Protein AF-A0AAD9Q7D7-F1 (afdb_monomer)

Nearest PDB structures (foldseek):
  2qnc-assembly1_B  TM=5.447E-01  e=8.787E-01  Tequatrovirus T4
  1en7-assembly1_B  TM=5.424E-01  e=1.339E+00  Tequatrovirus T4
  2qnf-assembly1_B  TM=5.517E-01  e=2.168E+00  Tequatrovirus T4

Secondary structure (DSSP, 8-state):
---------------------SSHHHHHHHHHHHHHHHHHHHHHH------EETTEEHHHHHHTTGGGGS-HHHHHHHHHHTT----TT--HHHHHHHHHHHHHHTT-S--

Mean predicted aligned error: 15.42 Å

Solvent-accessible surface area (backbone atoms only — not comparable to full-atom values): 7286 Å² total; per-residue (Å²): 134,89,80,88,84,87,87,90,86,84,90,88,77,94,70,81,78,85,88,79,86,75,60,76,67,58,54,54,56,52,49,55,53,49,51,53,52,50,48,55,51,45,64,74,66,50,80,70,75,78,49,65,56,95,93,40,54,46,53,59,28,51,77,69,61,46,56,80,75,55,53,61,70,56,49,51,52,49,32,58,72,71,67,47,86,78,62,96,82,58,51,63,66,58,54,44,51,55,51,44,53,56,47,58,65,60,50,79,74,71,129

Organism: Acropora cervicornis (NCBI:txid6130)

Structure (mmCIF, N/CA/C/O backbone):
data_AF-A0AAD9Q7D7-F1
#
_entry.id   AF-A0AAD9Q7D7-F1
#
loop_
_atom_site.group_PDB
_atom_site.id
_atom_site.type_symbol
_atom_site.label_atom_id
_atom_site.label_alt_id
_atom_site.label_comp_id
_atom_site.label_asym_id
_atom_site.label_entity_id
_atom_site.label_seq_id
_atom_site.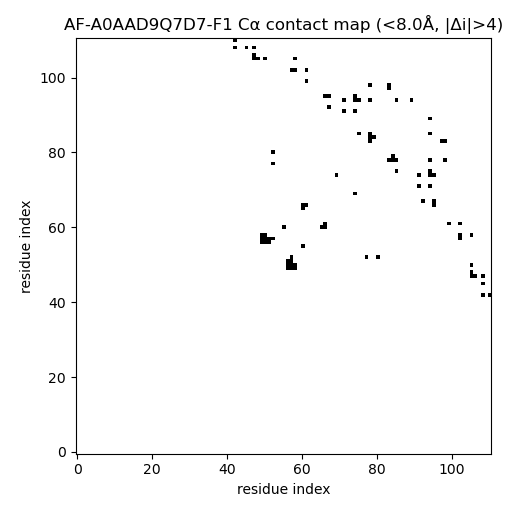pdbx_PDB_ins_code
_atom_site.Cartn_x
_atom_site.Cartn_y
_atom_site.Cartn_z
_atom_site.occupancy
_atom_site.B_iso_or_equiv
_atom_site.auth_seq_id
_atom_site.auth_comp_id
_atom_site.auth_asym_id
_atom_site.auth_atom_id
_atom_site.pdbx_PDB_model_num
ATOM 1 N N . MET A 1 1 ? 85.187 4.016 -52.394 1.00 41.50 1 MET A N 1
ATOM 2 C CA . MET A 1 1 ? 84.865 5.156 -51.514 1.00 41.50 1 MET A CA 1
ATOM 3 C C . MET A 1 1 ? 83.416 5.511 -51.753 1.00 41.50 1 MET A C 1
ATOM 5 O O . MET A 1 1 ? 83.044 5.770 -52.889 1.00 41.50 1 MET A O 1
ATOM 9 N N . SER A 1 2 ? 82.612 5.381 -50.704 1.00 45.69 2 SER A N 1
ATOM 10 C CA . SER A 1 2 ? 81.190 5.700 -50.671 1.00 45.69 2 SER A CA 1
ATOM 11 C C . SER A 1 2 ? 80.924 7.141 -51.082 1.00 45.69 2 SER A C 1
ATOM 13 O O . SER A 1 2 ? 81.687 8.024 -50.703 1.00 45.69 2 SER A O 1
ATOM 15 N N . SER A 1 3 ? 79.797 7.379 -51.747 1.00 46.22 3 SER A N 1
ATOM 16 C CA . SER A 1 3 ? 78.923 8.520 -51.458 1.00 46.22 3 SER A CA 1
ATOM 17 C C . SER A 1 3 ? 77.546 8.240 -52.046 1.00 46.22 3 SER A C 1
ATOM 19 O O . SER A 1 3 ? 77.350 8.217 -53.257 1.00 46.22 3 SER A O 1
ATOM 21 N N . ASN A 1 4 ? 76.619 7.974 -51.135 1.00 46.16 4 ASN A N 1
ATOM 22 C CA . ASN A 1 4 ? 75.184 7.952 -51.358 1.00 46.16 4 ASN A CA 1
ATOM 23 C C . ASN A 1 4 ? 74.715 9.370 -51.711 1.00 46.16 4 ASN A C 1
ATOM 25 O O . ASN A 1 4 ? 75.226 10.318 -51.122 1.00 46.16 4 ASN A O 1
ATOM 29 N N . LEU A 1 5 ? 73.669 9.515 -52.526 1.00 47.09 5 LEU A N 1
ATOM 30 C CA . LEU A 1 5 ? 72.624 10.492 -52.224 1.00 47.09 5 LEU A CA 1
ATOM 31 C C . LEU A 1 5 ? 71.282 10.047 -52.816 1.00 47.09 5 LEU A C 1
ATOM 33 O O . LEU A 1 5 ? 71.174 9.621 -53.961 1.00 47.09 5 LEU A O 1
ATOM 37 N N . CYS A 1 6 ? 70.296 10.108 -51.934 1.00 45.12 6 CYS A N 1
ATOM 38 C CA . CYS A 1 6 ? 68.906 9.709 -52.056 1.00 45.12 6 CYS A CA 1
ATOM 39 C C . CYS A 1 6 ? 68.094 10.715 -52.889 1.00 45.12 6 CYS A C 1
ATOM 41 O O . CYS A 1 6 ? 68.344 11.917 -52.819 1.00 45.12 6 CYS A O 1
ATOM 43 N N . GLY A 1 7 ? 67.075 10.224 -53.598 1.00 36.50 7 GLY A N 1
ATOM 44 C CA . GLY A 1 7 ? 66.018 11.041 -54.193 1.00 36.50 7 GLY A CA 1
ATOM 45 C C . GLY A 1 7 ? 64.912 10.173 -54.793 1.00 36.50 7 GLY A C 1
ATOM 46 O O . GLY A 1 7 ? 64.991 9.790 -55.953 1.00 36.50 7 GLY A O 1
ATOM 47 N N . CYS A 1 8 ? 63.898 9.838 -53.992 1.00 46.22 8 CYS A N 1
ATOM 48 C CA . CYS A 1 8 ? 62.648 9.214 -54.436 1.00 46.22 8 CYS A CA 1
ATOM 49 C C . CYS A 1 8 ? 61.527 10.252 -54.379 1.00 46.22 8 CYS A C 1
ATOM 51 O O . CYS A 1 8 ? 61.197 10.628 -53.266 1.00 46.22 8 CYS A O 1
ATOM 53 N N . GLU A 1 9 ? 60.921 10.629 -55.511 1.00 36.88 9 GLU A N 1
ATOM 54 C CA . GLU A 1 9 ? 59.539 11.138 -55.685 1.00 36.88 9 GLU A CA 1
ATOM 55 C C . GLU A 1 9 ? 59.230 11.043 -57.209 1.00 36.88 9 GLU A C 1
ATOM 57 O O . GLU A 1 9 ? 60.104 11.348 -58.008 1.00 36.88 9 GLU A O 1
ATOM 62 N N . LYS A 1 10 ? 58.071 10.643 -57.753 1.00 47.22 10 LYS A N 1
ATOM 63 C CA . LYS A 1 10 ? 56.742 10.379 -57.199 1.00 47.22 10 LYS A CA 1
ATOM 64 C C . LYS A 1 10 ? 55.822 9.744 -58.269 1.00 47.22 10 LYS A C 1
ATOM 66 O O . LYS A 1 10 ? 56.014 9.965 -59.457 1.00 47.22 10 LYS A O 1
ATOM 71 N N . GLN A 1 11 ? 54.735 9.151 -57.763 1.00 43.28 11 GLN A N 1
ATOM 72 C CA . GLN A 1 11 ? 53.374 9.071 -58.326 1.00 43.28 11 GLN A CA 1
ATOM 73 C C . GLN A 1 11 ? 52.995 7.918 -59.267 1.00 43.28 11 GLN A C 1
ATOM 75 O O . GLN A 1 11 ? 53.333 7.880 -60.443 1.00 43.28 11 GLN A O 1
ATOM 80 N N . GLY A 1 12 ? 52.123 7.058 -58.731 1.00 40.91 12 GLY A N 1
ATOM 81 C CA . GLY A 1 12 ? 51.243 6.196 -59.507 1.00 40.91 12 GLY A CA 1
ATOM 82 C C . GLY A 1 12 ? 50.730 5.015 -58.695 1.00 40.91 12 GLY A C 1
ATOM 83 O O . GLY A 1 12 ? 51.261 3.922 -58.836 1.00 40.91 12 GLY A O 1
ATOM 84 N N . SER A 1 13 ? 49.714 5.212 -57.853 1.00 41.72 13 SER A N 1
ATOM 85 C CA . SER A 1 13 ? 48.703 4.177 -57.584 1.00 41.72 13 SER A CA 1
ATOM 86 C C . SER A 1 13 ? 47.558 4.754 -56.769 1.00 41.72 13 SER A C 1
ATOM 88 O O . SER A 1 13 ? 47.719 5.151 -55.618 1.00 41.72 13 SER A O 1
ATOM 90 N N . ALA A 1 14 ? 46.389 4.783 -57.400 1.00 53.38 14 ALA A N 1
ATOM 91 C CA . ALA A 1 14 ? 45.128 4.878 -56.700 1.00 53.38 14 ALA A CA 1
ATOM 92 C C . ALA A 1 14 ? 45.022 3.674 -55.755 1.00 53.38 14 ALA A C 1
ATOM 94 O O . ALA A 1 14 ? 45.048 2.522 -56.181 1.00 53.38 14 ALA A O 1
ATOM 95 N N . SER A 1 15 ? 44.918 3.938 -54.462 1.00 49.97 15 SER A N 1
ATOM 96 C CA . SER A 1 15 ? 44.389 2.975 -53.509 1.00 49.97 15 SER A CA 1
ATOM 97 C C . SER A 1 15 ? 43.424 3.731 -52.622 1.00 49.97 15 SER A C 1
ATOM 99 O O . SER A 1 15 ? 43.778 4.685 -51.934 1.00 49.97 15 SER A O 1
ATOM 101 N N . THR A 1 16 ? 42.165 3.342 -52.768 1.00 46.72 16 THR A N 1
ATOM 102 C CA . THR A 1 16 ? 41.029 3.735 -51.946 1.00 46.72 16 THR A CA 1
ATOM 103 C C . THR A 1 16 ? 41.392 3.685 -50.459 1.00 46.72 16 THR A C 1
ATOM 105 O O . THR A 1 16 ? 42.010 2.705 -50.034 1.00 46.72 16 THR A O 1
ATOM 108 N N . PRO A 1 17 ? 40.998 4.683 -49.649 1.00 47.69 17 PRO A N 1
ATOM 109 C CA . PRO A 1 17 ? 41.160 4.609 -48.201 1.00 47.69 17 PRO A CA 1
ATOM 110 C C . PRO A 1 17 ? 40.425 3.376 -47.652 1.00 47.69 17 PRO A C 1
ATOM 112 O O . PRO A 1 17 ? 39.300 3.118 -48.093 1.00 47.69 17 PRO A O 1
ATOM 115 N N . PRO A 1 18 ? 40.986 2.639 -46.675 1.00 47.56 18 PRO A N 1
ATOM 116 C CA . PRO A 1 18 ? 40.203 1.713 -45.872 1.00 47.56 18 PRO A CA 1
ATOM 117 C C . PRO A 1 18 ? 39.092 2.505 -45.179 1.00 47.56 18 PRO A C 1
ATOM 119 O O . PRO A 1 18 ? 39.344 3.332 -44.305 1.00 47.56 18 PRO A O 1
ATOM 122 N N . GLN A 1 19 ? 37.853 2.291 -45.610 1.00 53.19 19 GLN A N 1
ATOM 123 C CA . GLN A 1 19 ? 36.671 2.810 -44.937 1.00 53.19 19 GLN A CA 1
ATOM 124 C C . GLN A 1 19 ? 36.363 1.899 -43.749 1.00 53.19 19 GLN A C 1
ATOM 126 O O . GLN A 1 19 ? 35.506 1.031 -43.838 1.00 53.19 19 GLN A O 1
ATOM 131 N N . VAL A 1 20 ? 37.098 2.053 -42.649 1.00 55.44 20 VAL A N 1
ATOM 132 C CA . VAL A 1 20 ? 36.785 1.383 -41.378 1.00 55.44 20 VAL A CA 1
ATOM 133 C C . VAL A 1 20 ? 36.975 2.396 -40.258 1.00 55.44 20 VAL A C 1
ATOM 135 O O . VAL A 1 20 ? 38.064 2.525 -39.716 1.00 55.44 20 VAL A O 1
ATOM 138 N N . ALA A 1 21 ? 35.925 3.170 -39.986 1.00 53.47 21 ALA A N 1
ATOM 139 C CA . ALA A 1 21 ? 35.780 3.980 -38.770 1.00 53.47 21 ALA A CA 1
ATOM 140 C C . ALA A 1 21 ? 34.340 4.519 -38.650 1.00 53.47 21 ALA A C 1
ATOM 142 O O . ALA A 1 21 ? 34.130 5.713 -38.443 1.00 53.47 21 ALA A O 1
ATOM 143 N N . LYS A 1 22 ? 33.330 3.671 -38.879 1.00 53.53 22 LYS A N 1
ATOM 144 C CA . LYS A 1 22 ? 31.915 4.039 -38.679 1.00 53.53 22 LYS A CA 1
ATOM 145 C C . LYS A 1 22 ? 31.126 3.019 -37.856 1.00 53.53 22 LYS A C 1
ATOM 147 O O . LYS A 1 22 ? 29.912 3.090 -37.845 1.00 53.53 22 LYS A O 1
ATOM 152 N N . ASN A 1 23 ? 31.796 2.095 -37.172 1.00 56.81 23 ASN A N 1
ATOM 153 C CA . ASN A 1 23 ? 31.101 0.972 -36.539 1.00 56.81 23 ASN A CA 1
ATOM 154 C C . ASN A 1 23 ? 31.003 1.112 -35.011 1.00 56.81 23 ASN A C 1
ATOM 156 O O . ASN A 1 23 ? 30.075 0.584 -34.425 1.00 56.81 23 ASN A O 1
ATOM 160 N N . ASP A 1 24 ? 31.864 1.905 -34.368 1.00 58.47 24 ASP A N 1
ATOM 161 C CA . ASP A 1 24 ? 31.891 1.956 -32.895 1.00 58.47 24 ASP A CA 1
ATOM 162 C C . ASP A 1 24 ? 30.823 2.891 -32.289 1.00 58.47 24 ASP A C 1
ATOM 164 O O . ASP A 1 24 ? 30.488 2.781 -31.114 1.00 58.47 24 ASP A O 1
ATOM 168 N N . MET A 1 25 ? 30.299 3.839 -33.074 1.00 58.75 25 MET A N 1
ATOM 169 C CA . MET A 1 25 ? 29.314 4.830 -32.607 1.00 58.75 25 MET A CA 1
ATOM 170 C C . MET A 1 25 ? 27.872 4.332 -32.790 1.00 58.75 25 MET A C 1
ATOM 172 O O . MET A 1 25 ? 27.036 4.575 -31.927 1.00 58.75 25 MET A O 1
ATOM 176 N N . ASP A 1 26 ? 27.607 3.586 -33.870 1.00 61.44 26 ASP A N 1
ATOM 177 C CA . ASP A 1 26 ? 26.299 2.971 -34.135 1.00 61.44 26 ASP A CA 1
ATOM 178 C C . ASP A 1 26 ? 26.031 1.779 -33.191 1.00 61.44 26 ASP A C 1
ATOM 180 O O . ASP A 1 26 ? 24.910 1.627 -32.706 1.00 61.44 26 ASP A O 1
ATOM 184 N N . ASP A 1 27 ? 27.061 0.990 -32.851 1.00 62.62 27 ASP A N 1
ATOM 185 C CA . ASP A 1 27 ? 26.943 -0.132 -31.904 1.00 62.62 27 ASP A CA 1
ATOM 186 C C . ASP A 1 27 ? 26.586 0.342 -30.479 1.00 62.62 27 ASP A C 1
ATOM 188 O O . ASP A 1 27 ? 25.763 -0.274 -29.802 1.00 62.62 27 ASP A O 1
ATOM 192 N N . MET A 1 28 ? 27.137 1.481 -30.040 1.00 68.56 28 MET A N 1
ATOM 193 C CA . MET A 1 28 ? 26.861 2.071 -28.721 1.00 68.56 28 MET A CA 1
ATOM 194 C C . MET A 1 28 ? 25.416 2.592 -28.600 1.00 68.56 28 MET A C 1
ATOM 196 O O . MET A 1 28 ? 24.787 2.449 -27.553 1.00 68.56 28 MET A O 1
ATOM 200 N N . VAL A 1 29 ? 24.860 3.161 -29.677 1.00 72.81 29 VAL A N 1
ATOM 201 C CA . VAL A 1 29 ? 23.471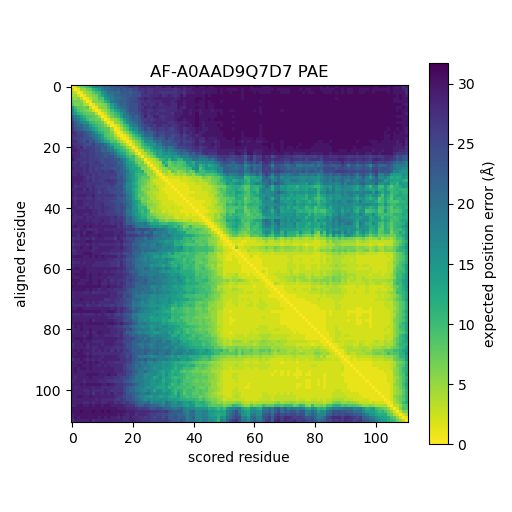 3.662 -29.708 1.00 72.81 29 VAL A CA 1
ATOM 202 C C . VAL A 1 29 ? 22.453 2.515 -29.653 1.00 72.81 29 VAL A C 1
ATOM 204 O O . VAL A 1 29 ? 21.402 2.640 -29.018 1.00 72.81 29 VAL A O 1
ATOM 207 N N . GLU A 1 30 ? 22.742 1.380 -30.293 1.00 79.94 30 GLU A N 1
ATOM 208 C CA . GLU A 1 30 ? 21.865 0.206 -30.226 1.00 79.94 30 GLU A CA 1
ATOM 209 C C . GLU A 1 30 ? 21.936 -0.511 -28.866 1.00 79.94 30 GLU A C 1
ATOM 211 O O . GLU A 1 30 ? 20.909 -1.010 -28.400 1.00 79.94 30 GLU A O 1
ATOM 216 N N . GLU A 1 31 ? 23.088 -0.502 -28.183 1.00 82.00 31 GLU A N 1
ATOM 217 C CA . GLU A 1 31 ? 23.210 -1.008 -26.807 1.00 82.00 31 GLU A CA 1
ATOM 218 C C . GLU A 1 31 ? 22.341 -0.205 -25.827 1.00 82.00 31 GLU A C 1
ATOM 220 O O . GLU A 1 31 ? 21.552 -0.791 -25.083 1.00 82.00 31 GLU A O 1
ATOM 225 N N . GLU A 1 32 ? 22.404 1.131 -25.867 1.00 83.94 32 GLU A N 1
ATOM 226 C CA . GLU A 1 32 ? 21.572 1.990 -25.011 1.00 83.94 32 GLU A CA 1
ATOM 227 C C . GLU A 1 32 ? 20.077 1.733 -25.230 1.00 83.94 32 GLU A C 1
ATOM 229 O O . GLU A 1 32 ? 19.300 1.645 -24.278 1.00 83.94 32 GLU A O 1
ATOM 234 N N . LYS A 1 33 ? 19.657 1.575 -26.486 1.00 89.94 33 LYS A N 1
ATOM 235 C CA . LYS A 1 33 ? 18.265 1.279 -26.840 1.00 89.94 33 LYS A CA 1
ATOM 236 C C . LYS A 1 33 ? 17.822 -0.099 -26.355 1.00 89.94 33 LYS A C 1
ATOM 238 O O . LYS A 1 33 ? 16.686 -0.242 -25.901 1.00 89.94 33 LYS A O 1
ATOM 243 N N . TRP A 1 34 ? 18.692 -1.102 -26.442 1.00 91.69 34 TRP A N 1
ATOM 244 C CA . TRP A 1 34 ? 18.414 -2.429 -25.902 1.00 91.69 34 TRP A CA 1
ATOM 245 C C . TRP A 1 34 ? 18.281 -2.391 -24.376 1.00 91.69 34 TRP A C 1
ATOM 247 O O . TRP A 1 34 ? 17.317 -2.939 -23.845 1.00 91.69 34 TRP A O 1
ATOM 257 N N . LEU A 1 35 ? 19.173 -1.679 -23.679 1.00 90.44 35 LEU A N 1
ATOM 258 C CA . LEU A 1 35 ? 19.099 -1.498 -22.226 1.00 90.44 35 LEU A CA 1
ATOM 259 C C . LEU A 1 35 ? 17.779 -0.840 -21.801 1.00 90.44 35 LEU A C 1
ATOM 261 O O . LEU A 1 35 ? 17.102 -1.365 -20.924 1.00 90.44 35 LEU A O 1
ATOM 265 N N . HIS A 1 36 ? 17.339 0.216 -22.493 1.00 89.62 36 HIS A N 1
ATOM 266 C CA . HIS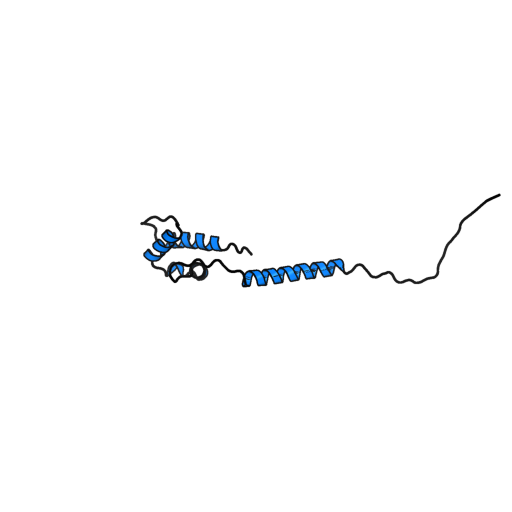 A 1 36 ? 16.039 0.844 -22.218 1.00 89.62 36 HIS A CA 1
ATOM 267 C C . HIS A 1 36 ? 14.856 -0.121 -22.396 1.00 89.62 36 HIS A C 1
ATOM 269 O O . HIS A 1 36 ? 13.899 -0.083 -21.625 1.00 89.62 36 HIS A O 1
ATOM 275 N N . GLN A 1 37 ? 14.894 -0.992 -23.410 1.00 90.69 37 GLN A N 1
ATOM 276 C CA . GLN A 1 37 ? 13.843 -1.994 -23.619 1.00 90.69 37 GLN A CA 1
ATOM 277 C C . GLN A 1 37 ? 13.855 -3.071 -22.532 1.00 90.69 37 GLN A C 1
ATOM 279 O O . GLN A 1 37 ? 12.793 -3.534 -22.113 1.00 90.69 37 GLN A O 1
ATOM 284 N N . VAL A 1 38 ? 15.045 -3.478 -22.084 1.00 89.50 38 VAL A N 1
ATOM 285 C CA . VAL A 1 38 ? 15.204 -4.420 -20.973 1.00 89.50 38 VAL A CA 1
ATOM 286 C C . VAL A 1 38 ? 14.656 -3.817 -19.686 1.00 89.50 38 VAL A C 1
ATOM 288 O O . VAL A 1 38 ? 13.888 -4.502 -19.015 1.00 89.50 38 VAL A O 1
ATOM 291 N N . ASP A 1 39 ? 14.957 -2.553 -19.390 1.00 86.50 39 ASP A N 1
ATOM 292 C CA . ASP A 1 39 ? 14.423 -1.847 -18.221 1.00 86.50 39 ASP A CA 1
ATOM 293 C C . ASP A 1 39 ? 12.894 -1.729 -18.286 1.00 86.50 39 ASP A C 1
ATOM 295 O O . ASP A 1 39 ? 12.205 -2.073 -17.330 1.00 86.50 39 ASP A O 1
ATOM 299 N N . GLU A 1 40 ? 12.324 -1.373 -19.443 1.00 85.75 40 GLU A N 1
ATOM 300 C CA . GLU A 1 40 ? 10.867 -1.289 -19.610 1.00 85.75 40 GLU A CA 1
ATOM 301 C C . GLU A 1 40 ? 10.173 -2.648 -19.387 1.00 85.75 40 GLU A C 1
ATOM 303 O O . GLU A 1 40 ? 9.082 -2.732 -18.812 1.00 85.75 40 GLU A O 1
ATOM 308 N N . VAL A 1 41 ? 10.785 -3.738 -19.861 1.00 87.00 41 VAL A N 1
ATOM 309 C CA . VAL A 1 41 ? 10.287 -5.100 -19.627 1.00 87.00 41 VAL A CA 1
ATOM 310 C C . VAL A 1 41 ? 10.462 -5.492 -18.164 1.00 87.00 41 VAL A C 1
ATOM 312 O O . VAL A 1 41 ? 9.548 -6.081 -17.584 1.00 87.00 41 VAL A O 1
ATOM 315 N N . TYR A 1 42 ? 11.604 -5.163 -17.564 1.00 82.62 42 TYR A N 1
ATOM 316 C CA . TYR A 1 42 ? 11.894 -5.454 -16.169 1.00 82.62 42 TYR A CA 1
ATOM 317 C C . TYR A 1 42 ? 10.901 -4.749 -15.251 1.00 82.62 42 TYR A C 1
ATOM 319 O O . TYR A 1 42 ? 10.325 -5.407 -14.395 1.00 82.62 42 TYR A O 1
ATOM 327 N N . ASP A 1 43 ? 10.586 -3.478 -15.489 1.00 75.81 43 ASP A N 1
ATOM 328 C CA . ASP A 1 43 ? 9.582 -2.733 -14.730 1.00 75.81 43 ASP A CA 1
ATOM 329 C C . ASP A 1 43 ? 8.196 -3.377 -14.818 1.00 75.81 43 ASP A C 1
ATOM 331 O O . ASP A 1 43 ? 7.524 -3.561 -13.800 1.00 75.81 43 ASP A O 1
ATOM 335 N N . LYS A 1 44 ? 7.780 -3.797 -16.020 1.00 72.75 44 LYS A N 1
ATOM 336 C CA . LYS A 1 44 ? 6.484 -4.463 -16.245 1.00 72.75 44 LYS A CA 1
ATOM 337 C C . LYS A 1 44 ? 6.387 -5.841 -15.595 1.00 72.75 44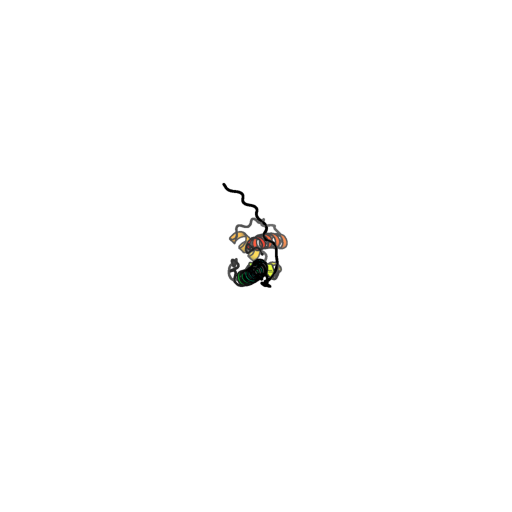 LYS A C 1
ATOM 339 O O . LYS A 1 44 ? 5.289 -6.268 -15.242 1.00 72.75 44 LYS A O 1
ATOM 344 N N . LEU A 1 45 ? 7.506 -6.555 -15.505 1.00 74.56 45 LEU A N 1
ATOM 345 C CA . LEU A 1 45 ? 7.578 -7.903 -14.938 1.00 74.56 45 LEU A CA 1
ATOM 346 C C . LEU A 1 45 ? 8.021 -7.907 -13.474 1.00 74.56 45 LEU A C 1
ATOM 348 O O . LEU A 1 45 ? 7.947 -8.951 -12.822 1.00 74.56 45 LEU A O 1
ATOM 352 N N . SER A 1 46 ? 8.485 -6.765 -12.964 1.00 68.88 46 SER A N 1
ATOM 353 C CA . SER A 1 46 ? 8.968 -6.637 -11.602 1.00 68.88 46 SER A CA 1
ATOM 354 C C . SER A 1 46 ? 7.848 -7.029 -10.649 1.00 68.88 46 SER A C 1
ATOM 356 O O . SER A 1 46 ? 6.708 -6.560 -10.723 1.00 68.88 46 SER A O 1
ATOM 358 N N . VAL A 1 47 ? 8.161 -7.961 -9.752 1.00 62.16 47 VAL A N 1
ATOM 359 C CA . VAL A 1 47 ? 7.221 -8.368 -8.716 1.00 62.16 47 VAL A CA 1
ATOM 360 C C . VAL A 1 47 ? 7.149 -7.215 -7.726 1.00 62.16 47 VAL A C 1
ATOM 362 O O . VAL A 1 47 ? 8.002 -7.094 -6.848 1.00 62.16 47 VAL A O 1
ATOM 365 N N . GLN A 1 48 ? 6.139 -6.354 -7.862 1.00 64.19 48 GLN A N 1
ATOM 366 C CA . GLN A 1 48 ? 5.825 -5.409 -6.798 1.00 64.19 48 GLN A CA 1
ATOM 367 C C . GLN A 1 48 ? 5.500 -6.211 -5.547 1.00 64.19 48 GLN A C 1
ATOM 369 O O . GLN A 1 48 ? 4.657 -7.108 -5.598 1.00 64.19 48 GLN A O 1
ATOM 374 N N . HIS A 1 49 ? 6.186 -5.917 -4.440 1.00 63.00 49 HIS A N 1
ATOM 375 C CA . HIS A 1 49 ? 5.937 -6.595 -3.177 1.00 63.00 49 HIS A CA 1
ATOM 376 C C . HIS A 1 49 ? 4.476 -6.358 -2.794 1.00 63.00 49 HIS A C 1
ATOM 378 O O . HIS A 1 49 ? 4.090 -5.217 -2.520 1.00 63.00 49 HIS A O 1
ATOM 384 N N . PRO A 1 50 ? 3.620 -7.387 -2.819 1.00 69.25 50 PRO A N 1
ATOM 385 C CA . PRO A 1 50 ? 2.218 -7.125 -2.658 1.00 69.25 50 PRO A CA 1
ATOM 386 C C . PRO A 1 50 ? 1.936 -7.088 -1.159 1.00 69.25 50 PRO A C 1
ATOM 388 O O . PRO A 1 50 ? 1.915 -8.108 -0.469 1.00 69.25 50 PRO A O 1
ATOM 391 N N . MET A 1 51 ? 1.769 -5.877 -0.637 1.00 84.56 51 MET A N 1
ATOM 392 C CA . MET A 1 51 ? 1.415 -5.682 0.760 1.00 84.56 51 MET A CA 1
ATOM 393 C C . MET A 1 51 ? -0.042 -6.062 0.956 1.00 84.56 51 MET A C 1
ATOM 395 O O . MET A 1 51 ? -0.950 -5.288 0.650 1.00 84.56 51 MET A O 1
ATOM 399 N N . TYR A 1 52 ? -0.265 -7.269 1.459 1.00 87.81 52 TYR A N 1
ATOM 400 C CA . TYR A 1 52 ? -1.597 -7.762 1.765 1.00 87.81 52 TYR A CA 1
ATOM 401 C C . TYR A 1 52 ? -1.937 -7.589 3.241 1.00 87.81 52 TYR A C 1
ATOM 403 O O . TYR A 1 52 ? -1.114 -7.806 4.128 1.00 87.81 52 TYR A O 1
ATOM 411 N N . TYR A 1 53 ? -3.196 -7.254 3.498 1.00 91.19 53 TYR A N 1
ATOM 412 C CA . TYR A 1 53 ? -3.817 -7.425 4.803 1.00 91.19 53 TYR A CA 1
ATOM 413 C C . TYR A 1 53 ? -5.187 -8.059 4.621 1.00 91.19 53 TYR A C 1
ATOM 415 O O . TYR A 1 53 ? -6.040 -7.484 3.939 1.00 91.19 53 TYR A O 1
ATOM 423 N N . ASP A 1 54 ? -5.414 -9.213 5.255 1.00 88.31 54 ASP A N 1
ATOM 424 C CA . ASP A 1 54 ? -6.636 -9.998 5.054 1.00 88.31 54 ASP A CA 1
ATOM 425 C C . ASP A 1 54 ? -6.815 -10.284 3.543 1.00 88.31 54 ASP A C 1
ATOM 427 O O . ASP A 1 54 ? -5.914 -10.841 2.918 1.00 88.31 54 ASP A O 1
ATOM 431 N N . SER A 1 55 ? -7.912 -9.842 2.924 1.00 86.88 55 SER A N 1
ATOM 432 C CA . SER A 1 55 ? -8.160 -9.967 1.483 1.00 86.88 55 SER A CA 1
ATOM 433 C C . SER A 1 55 ? -7.834 -8.702 0.670 1.00 86.88 55 SER A C 1
ATOM 435 O O . SER A 1 55 ? -8.305 -8.567 -0.460 1.00 86.88 55 SER A O 1
ATOM 437 N N . TYR A 1 56 ? -7.128 -7.722 1.243 1.00 88.12 56 TYR A N 1
ATOM 438 C CA . TYR A 1 56 ? -6.870 -6.428 0.602 1.00 88.12 56 TYR A CA 1
ATOM 439 C C . TYR A 1 56 ? -5.431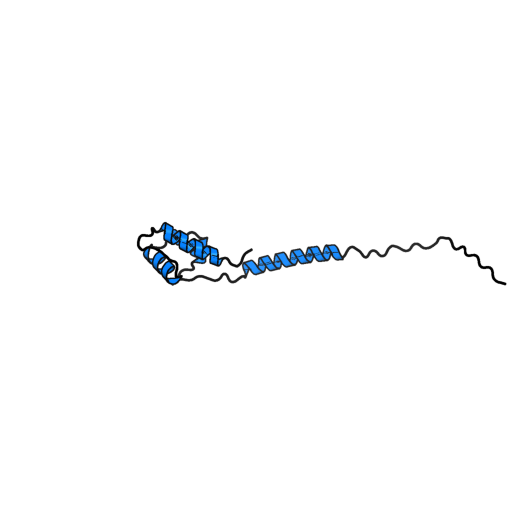 -6.323 0.111 1.00 88.12 56 TYR A C 1
ATOM 441 O O . TYR A 1 56 ? -4.510 -6.390 0.922 1.00 88.12 56 TYR A O 1
ATOM 449 N N . ASN A 1 57 ? -5.250 -6.060 -1.186 1.00 89.62 57 ASN A N 1
ATOM 450 C CA . ASN A 1 57 ? -3.989 -5.551 -1.721 1.00 89.62 57 ASN A CA 1
ATOM 451 C C . ASN A 1 57 ? -3.878 -4.055 -1.385 1.00 89.62 57 ASN A C 1
ATOM 453 O O . ASN A 1 57 ? -4.613 -3.226 -1.929 1.00 89.62 57 ASN A O 1
ATOM 457 N N . LEU A 1 58 ? -2.995 -3.703 -0.453 1.00 89.94 58 LEU A N 1
ATOM 458 C CA . LEU A 1 58 ? -2.837 -2.329 0.018 1.00 89.94 58 LEU A CA 1
ATOM 459 C C . LEU A 1 58 ? -2.195 -1.425 -1.036 1.00 89.94 58 LEU A C 1
ATOM 461 O O . LEU A 1 58 ? -2.556 -0.250 -1.105 1.00 89.94 58 LEU A O 1
ATOM 465 N N . CYS A 1 59 ? -1.320 -1.966 -1.886 1.00 87.56 59 CYS A N 1
ATOM 466 C CA . CYS A 1 59 ? -0.742 -1.230 -3.009 1.00 87.56 59 CYS A CA 1
ATOM 467 C C . CYS A 1 59 ? -1.846 -0.798 -3.986 1.00 87.56 59 CYS A C 1
ATOM 469 O O . CYS A 1 59 ? -1.944 0.386 -4.314 1.00 87.56 59 CYS A O 1
ATOM 471 N N . ASP A 1 60 ? -2.766 -1.706 -4.332 1.00 87.31 60 ASP A N 1
ATOM 472 C CA . ASP A 1 60 ? -3.922 -1.384 -5.183 1.00 87.31 60 ASP A CA 1
ATOM 473 C C . ASP A 1 60 ? -4.849 -0.362 -4.517 1.00 87.31 60 ASP A C 1
ATOM 475 O O . ASP A 1 60 ? -5.338 0.567 -5.166 1.00 87.3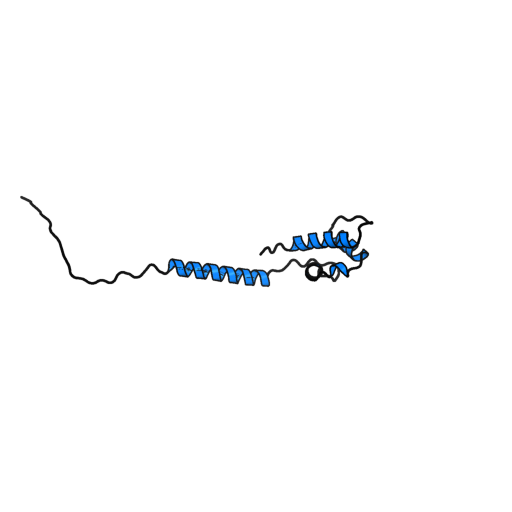1 60 ASP A O 1
ATOM 479 N N . LEU A 1 61 ? -5.106 -0.503 -3.210 1.00 89.44 61 LEU A N 1
ATOM 480 C CA . LEU A 1 61 ? -5.923 0.460 -2.464 1.00 89.44 61 LEU A CA 1
ATOM 481 C C . LEU A 1 61 ? -5.303 1.863 -2.452 1.00 89.44 61 LEU A C 1
ATOM 483 O O . LEU A 1 61 ? -6.050 2.844 -2.508 1.00 89.44 61 LEU A O 1
ATOM 487 N N . GLY A 1 62 ? -3.974 1.955 -2.366 1.00 87.56 62 GLY A N 1
ATOM 488 C CA . GLY A 1 62 ? -3.225 3.206 -2.445 1.00 87.56 62 GLY A CA 1
ATOM 489 C C . GLY A 1 62 ? -3.306 3.830 -3.837 1.00 87.56 62 GLY A C 1
ATOM 490 O O . GLY A 1 62 ? -3.767 4.963 -3.968 1.00 87.56 62 GLY A O 1
ATOM 491 N N . GLN A 1 63 ? -2.952 3.069 -4.878 1.00 84.00 63 GLN A N 1
ATOM 492 C CA . GLN A 1 63 ? -2.947 3.534 -6.273 1.00 84.00 63 GLN A CA 1
ATOM 493 C C . GLN A 1 63 ? -4.338 3.966 -6.754 1.00 84.00 63 GLN A C 1
ATOM 495 O O . GLN A 1 63 ? -4.488 4.985 -7.423 1.00 84.00 63 GLN A O 1
ATOM 500 N N . THR A 1 64 ? -5.384 3.229 -6.371 1.00 87.12 64 THR A N 1
ATOM 501 C CA . THR A 1 64 ? -6.770 3.543 -6.757 1.00 87.12 64 THR A CA 1
ATOM 502 C C . THR A 1 64 ? -7.457 4.550 -5.830 1.00 87.12 64 THR A C 1
ATOM 504 O O . THR A 1 64 ? -8.657 4.788 -5.974 1.00 87.12 64 THR A O 1
ATOM 507 N N . GLN A 1 65 ? -6.735 5.117 -4.853 1.00 84.94 65 GLN A N 1
ATOM 508 C CA . GLN A 1 65 ? -7.262 6.034 -3.832 1.00 84.94 65 GLN A CA 1
ATOM 509 C C . GLN A 1 65 ? -8.463 5.468 -3.043 1.00 84.94 65 GLN A C 1
ATOM 511 O O . GLN A 1 65 ? -9.268 6.198 -2.458 1.00 84.94 65 GLN A O 1
ATOM 516 N N . LYS A 1 66 ? -8.584 4.136 -2.966 1.00 90.50 66 LYS A N 1
ATOM 517 C CA . LYS A 1 66 ? -9.700 3.436 -2.310 1.00 90.50 66 LYS A CA 1
ATOM 518 C C . LYS A 1 66 ? -9.541 3.307 -0.798 1.00 90.50 66 LYS A C 1
ATOM 520 O O . LYS A 1 66 ? -10.505 2.913 -0.137 1.00 90.50 66 LYS A O 1
ATOM 525 N N . LEU A 1 67 ? -8.407 3.710 -0.215 1.00 91.31 67 LEU A N 1
ATOM 526 C CA . LEU A 1 67 ? -8.224 3.797 1.246 1.00 91.31 67 LEU A CA 1
ATOM 527 C C . LEU A 1 67 ? -9.332 4.625 1.930 1.00 91.31 67 LEU A C 1
ATOM 529 O O . LEU A 1 67 ? -9.782 4.291 3.027 1.00 91.31 67 LEU A O 1
ATOM 533 N N . GLY A 1 68 ? -9.856 5.650 1.245 1.00 91.62 68 GLY A N 1
ATOM 534 C CA . GLY A 1 68 ? -10.981 6.468 1.707 1.00 91.62 68 GLY A CA 1
ATOM 535 C C . GLY A 1 68 ? -12.296 5.706 1.905 1.00 91.62 68 GLY A C 1
ATOM 536 O O . GLY A 1 68 ? -13.138 6.143 2.690 1.00 91.62 68 GLY A O 1
ATOM 537 N N . SER A 1 69 ? -12.473 4.550 1.264 1.00 92.31 69 SER A N 1
ATOM 538 C CA . SER A 1 69 ? -13.668 3.702 1.406 1.00 92.31 69 SER A CA 1
ATOM 539 C C . SER A 1 69 ? -13.585 2.730 2.592 1.00 92.31 69 SER A C 1
ATOM 541 O O . SER A 1 69 ? -14.609 2.274 3.100 1.00 92.31 69 SER A O 1
ATOM 543 N N . VAL A 1 70 ? -12.379 2.466 3.103 1.00 92.50 70 VAL A N 1
ATOM 544 C CA . VAL A 1 70 ? -12.140 1.506 4.189 1.00 92.50 70 VAL A CA 1
ATOM 545 C C . VAL A 1 70 ? -12.660 2.064 5.519 1.00 92.50 70 VAL A C 1
ATOM 547 O O . VAL A 1 70 ? -12.558 3.261 5.797 1.00 92.50 70 VAL A O 1
ATOM 550 N N . LYS A 1 71 ? -13.262 1.221 6.364 1.00 94.19 71 LYS A N 1
ATOM 551 C CA . LYS A 1 71 ? -13.744 1.631 7.696 1.00 94.19 71 LYS A CA 1
ATOM 552 C C . LYS A 1 71 ? -12.573 2.000 8.614 1.00 94.19 71 LYS A C 1
ATOM 554 O O . LYS A 1 71 ? -11.516 1.385 8.540 1.00 94.19 71 LYS A O 1
ATOM 559 N N . VAL A 1 72 ? -12.785 2.954 9.528 1.00 94.12 72 VAL A N 1
ATOM 560 C CA . VAL A 1 72 ? -11.750 3.422 10.477 1.00 94.12 72 VAL A CA 1
ATOM 561 C C . VAL A 1 72 ? -11.181 2.283 11.319 1.00 94.12 72 VAL A C 1
ATOM 563 O O . VAL A 1 72 ? -9.973 2.215 11.494 1.00 94.12 72 VAL A O 1
ATOM 56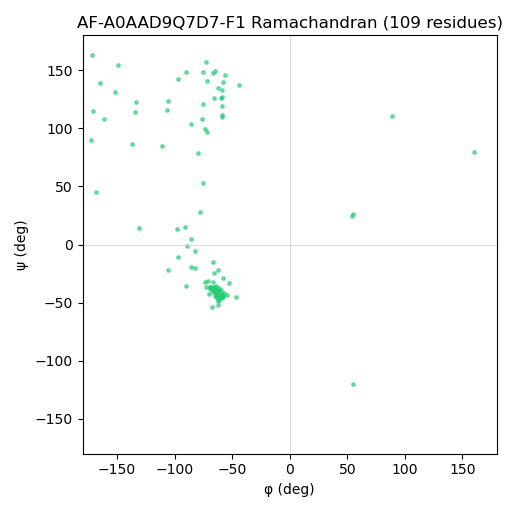6 N N . GLU A 1 73 ? -12.025 1.372 11.805 1.00 93.88 73 GLU A N 1
ATOM 567 C CA . GLU A 1 73 ? -11.573 0.196 12.562 1.00 93.88 73 GLU A CA 1
ATOM 568 C C . GLU A 1 73 ? -10.603 -0.656 11.747 1.00 93.88 73 GLU A C 1
ATOM 570 O O . GLU A 1 73 ? -9.533 -0.998 12.234 1.00 93.88 73 GLU A O 1
ATOM 575 N N . LYS A 1 74 ? -10.925 -0.908 10.473 1.00 93.94 74 LYS A N 1
ATOM 576 C CA . LYS A 1 74 ? -10.071 -1.697 9.585 1.00 93.94 74 LYS A CA 1
ATOM 577 C C . LYS A 1 74 ? -8.776 -0.960 9.239 1.00 93.94 74 LYS A C 1
ATOM 579 O O . LYS A 1 74 ? -7.730 -1.589 9.223 1.00 93.94 74 LYS A O 1
ATOM 584 N N . LEU A 1 75 ? -8.814 0.365 9.066 1.00 94.94 75 LEU A N 1
ATOM 585 C CA . LEU A 1 75 ? -7.600 1.182 8.932 1.00 94.94 75 LEU A CA 1
ATOM 586 C C . LEU A 1 75 ? -6.704 1.063 10.172 1.00 94.94 75 LEU A C 1
ATOM 588 O O . LEU A 1 75 ? -5.508 0.867 10.019 1.00 94.94 75 LEU A O 1
ATOM 592 N N . LYS A 1 76 ? -7.269 1.102 11.387 1.00 94.69 76 LYS A N 1
ATOM 593 C CA . LYS A 1 76 ? -6.512 0.892 12.634 1.00 94.69 76 LYS A CA 1
ATOM 594 C C . LYS A 1 76 ? -5.926 -0.517 12.721 1.00 94.69 76 LYS A C 1
ATOM 596 O O . LYS A 1 76 ? -4.784 -0.662 13.139 1.00 94.69 76 LYS A O 1
ATOM 601 N N . SER A 1 77 ? -6.680 -1.542 12.321 1.00 95.19 77 SER A N 1
ATOM 602 C CA . SER A 1 77 ? -6.183 -2.921 12.290 1.00 95.19 77 SER A CA 1
ATOM 603 C C . SER A 1 77 ? -5.034 -3.093 11.298 1.00 95.19 77 SER A C 1
ATOM 605 O O . SER A 1 77 ? -4.037 -3.717 11.645 1.00 95.19 77 SER A O 1
ATOM 607 N N . ILE A 1 78 ? -5.136 -2.487 10.109 1.00 94.56 78 ILE A N 1
ATOM 608 C CA . ILE A 1 78 ? -4.041 -2.452 9.133 1.00 94.56 78 ILE A CA 1
ATOM 609 C C . ILE A 1 78 ? -2.848 -1.706 9.739 1.00 94.56 78 ILE A C 1
ATOM 611 O O . ILE A 1 78 ? -1.761 -2.263 9.799 1.00 94.56 78 ILE A O 1
ATOM 615 N N . SER A 1 79 ? -3.034 -0.489 10.262 1.00 94.00 79 SER A N 1
ATOM 616 C CA . SER A 1 79 ? -1.945 0.274 10.885 1.00 94.00 79 SER A CA 1
ATOM 617 C C . SER A 1 79 ? -1.250 -0.518 11.993 1.00 94.00 79 SER A C 1
ATOM 619 O O . SER A 1 79 ? -0.029 -0.561 12.023 1.00 94.00 79 SER A O 1
ATOM 621 N N . SER A 1 80 ? -2.003 -1.210 12.850 1.00 94.06 80 SER A N 1
ATOM 622 C CA . SER A 1 80 ? -1.431 -2.062 13.896 1.00 94.06 80 SER A CA 1
ATOM 623 C C . SER A 1 80 ? -0.663 -3.264 13.342 1.00 94.06 80 SER A C 1
ATOM 625 O O . SER A 1 80 ? 0.332 -3.650 13.941 1.00 94.06 80 SER A O 1
ATOM 627 N N . HIS A 1 81 ? -1.122 -3.869 12.243 1.00 93.88 81 HIS A N 1
ATOM 628 C CA . HIS A 1 81 ? -0.466 -5.020 11.617 1.00 93.88 81 HIS A CA 1
ATOM 629 C C . HIS A 1 81 ? 0.896 -4.661 11.015 1.00 93.88 81 HIS A C 1
ATOM 631 O O . HIS A 1 81 ? 1.831 -5.444 11.113 1.00 93.88 81 HIS A O 1
ATOM 637 N N . PHE A 1 82 ? 1.012 -3.474 10.417 1.00 91.44 82 PHE A N 1
ATOM 638 C CA . PHE A 1 82 ? 2.272 -2.953 9.872 1.00 91.44 82 PHE A CA 1
ATOM 639 C C . PHE A 1 82 ? 3.065 -2.130 10.895 1.00 91.44 82 PHE A C 1
ATOM 641 O O . PHE A 1 82 ? 3.948 -1.371 10.514 1.00 91.44 82 PHE A O 1
ATOM 648 N N . GLU A 1 83 ? 2.714 -2.229 12.182 1.00 93.88 83 GLU A N 1
ATOM 649 C CA . GLU A 1 83 ? 3.391 -1.527 13.281 1.00 93.88 83 GLU A CA 1
ATOM 650 C C . GLU A 1 83 ? 3.464 0.007 13.094 1.00 93.88 83 GLU A C 1
ATOM 652 O O . GLU A 1 83 ? 4.310 0.702 13.657 1.00 93.88 83 GLU A O 1
ATOM 657 N N . ILE A 1 84 ? 2.520 0.572 12.337 1.00 93.56 84 ILE A N 1
ATOM 658 C CA . ILE A 1 84 ? 2.387 2.010 12.121 1.00 93.56 84 ILE A CA 1
ATOM 659 C C . ILE A 1 84 ? 1.786 2.628 13.379 1.00 93.56 84 ILE A C 1
ATOM 661 O O . ILE A 1 84 ? 0.656 2.327 13.767 1.00 93.56 84 ILE A O 1
ATOM 665 N N . SER A 1 85 ? 2.514 3.559 13.991 1.00 93.06 85 SER A N 1
ATOM 666 C CA . SER A 1 85 ? 2.016 4.298 15.152 1.00 93.06 85 SER A CA 1
ATOM 667 C C . SER A 1 85 ? 0.769 5.123 14.806 1.00 93.06 85 SER A C 1
ATOM 669 O O . SER A 1 85 ? 0.734 5.852 13.813 1.00 93.06 85 SER A O 1
ATOM 671 N N . PHE A 1 86 ? -0.263 5.076 15.646 1.00 93.31 86 PHE A N 1
ATOM 672 C CA . PHE A 1 86 ? -1.444 5.941 15.546 1.00 93.31 86 PHE A CA 1
ATOM 673 C C . PHE A 1 86 ? -2.037 6.205 16.932 1.00 93.31 86 PHE A C 1
ATOM 675 O O . PHE A 1 86 ? -1.888 5.398 17.849 1.00 93.31 86 PHE A O 1
ATOM 682 N N . ASN A 1 87 ? -2.740 7.325 17.092 1.00 91.31 87 ASN A N 1
ATOM 683 C CA . ASN A 1 87 ? -3.499 7.604 18.307 1.00 91.31 87 ASN A CA 1
ATOM 684 C C . ASN A 1 87 ? -4.923 7.066 18.184 1.00 91.31 87 ASN A C 1
ATOM 686 O O . ASN A 1 87 ? -5.554 7.123 17.129 1.00 91.31 87 ASN A O 1
ATOM 690 N N . SER A 1 88 ? -5.512 6.649 19.304 1.00 87.25 88 SER A N 1
ATOM 691 C CA . SER A 1 88 ? -6.911 6.199 19.333 1.00 87.25 88 SER A CA 1
ATOM 692 C C . SER A 1 88 ? -7.902 7.264 18.831 1.00 87.25 88 SER A C 1
ATOM 694 O O . SER A 1 88 ? -8.940 6.906 18.264 1.00 87.25 88 SER A O 1
ATOM 696 N N . ARG A 1 89 ? -7.552 8.549 18.995 1.00 90.44 89 ARG A N 1
ATOM 697 C CA . ARG A 1 89 ? -8.309 9.734 18.560 1.00 90.44 89 ARG A CA 1
ATOM 698 C C . ARG A 1 89 ? -7.979 10.210 17.140 1.00 90.44 89 ARG A C 1
ATOM 700 O O . ARG A 1 89 ? -8.582 11.187 16.697 1.00 90.44 89 ARG A O 1
ATOM 707 N N . ASP A 1 90 ? -7.051 9.556 16.439 1.00 92.31 90 ASP A N 1
ATOM 708 C CA . ASP A 1 90 ? -6.714 9.931 15.067 1.00 92.31 90 ASP A CA 1
ATOM 709 C C . ASP A 1 90 ? -7.959 9.842 14.179 1.00 92.31 90 ASP A C 1
ATOM 711 O O . ASP A 1 90 ? -8.728 8.872 14.206 1.00 92.31 90 ASP A O 1
ATOM 715 N N . ARG A 1 91 ? -8.167 10.893 13.384 1.00 94.50 91 ARG A N 1
ATOM 716 C CA . ARG A 1 91 ? -9.250 10.939 12.400 1.00 94.50 91 ARG A CA 1
ATOM 717 C C . ARG A 1 91 ? -8.916 10.008 11.239 1.00 94.50 91 ARG A C 1
ATOM 719 O O . ARG A 1 91 ? -7.750 9.771 10.937 1.00 94.50 91 ARG A O 1
ATOM 726 N N . LYS A 1 92 ? -9.947 9.564 10.513 1.00 94.69 92 LYS A N 1
ATOM 727 C CA . LYS A 1 92 ? -9.807 8.687 9.337 1.00 94.69 92 LYS A CA 1
ATOM 728 C C . LYS A 1 92 ? -8.717 9.153 8.364 1.00 94.69 92 LYS A C 1
ATOM 730 O O . LYS A 1 92 ? -7.913 8.343 7.929 1.00 94.69 92 LYS A O 1
ATOM 735 N N . HIS A 1 93 ? -8.683 10.452 8.071 1.00 94.69 93 HIS A N 1
ATOM 736 C CA . HIS A 1 93 ? -7.693 11.052 7.178 1.00 94.69 93 HIS A CA 1
ATOM 737 C C . HIS A 1 93 ? -6.249 10.813 7.632 1.00 94.69 93 HIS A C 1
ATOM 739 O O . HIS A 1 93 ? -5.432 10.408 6.821 1.00 94.69 93 HIS A O 1
ATOM 745 N N . HIS A 1 94 ? -5.958 10.971 8.928 1.00 95.25 94 HIS A N 1
ATOM 746 C CA . HIS A 1 94 ? -4.602 10.781 9.453 1.00 95.25 94 HIS A CA 1
ATOM 747 C C . HIS A 1 94 ? -4.150 9.323 9.311 1.00 95.25 94 HIS A C 1
ATOM 749 O O . HIS A 1 94 ? -3.002 9.055 8.975 1.00 95.25 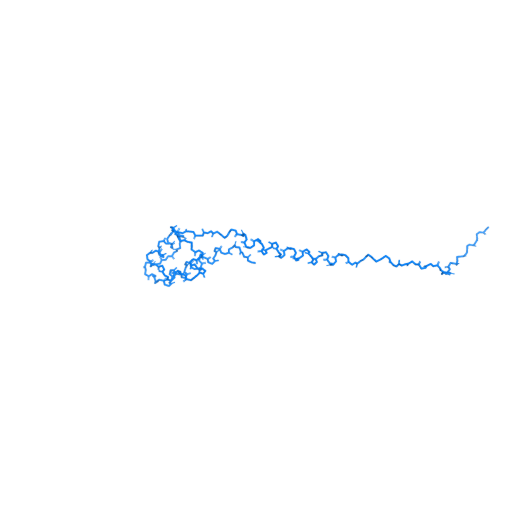94 HIS A O 1
ATOM 755 N N . LEU A 1 95 ? -5.062 8.367 9.525 1.00 94.88 95 LEU A N 1
ATOM 756 C CA . LEU A 1 95 ? -4.771 6.947 9.305 1.00 94.88 95 LEU A CA 1
ATOM 757 C C . LEU A 1 95 ? -4.492 6.657 7.824 1.00 94.88 95 LEU A C 1
ATOM 759 O O . LEU A 1 95 ? -3.572 5.907 7.513 1.00 94.88 95 LEU A O 1
ATOM 763 N N . ILE A 1 96 ? -5.267 7.265 6.918 1.00 95.19 96 ILE A N 1
ATOM 764 C CA . ILE A 1 96 ? -5.068 7.131 5.469 1.00 95.19 96 ILE A CA 1
ATOM 765 C C . ILE A 1 96 ? -3.715 7.704 5.054 1.00 95.19 96 ILE A C 1
ATOM 767 O O . ILE A 1 96 ? -3.004 7.032 4.321 1.00 95.19 96 ILE A O 1
ATOM 771 N N . GLU A 1 97 ? -3.338 8.891 5.530 1.00 94.69 97 GLU A N 1
ATOM 772 C CA . GLU A 1 97 ? -2.045 9.511 5.209 1.00 94.69 97 GLU A CA 1
ATOM 773 C C . GLU A 1 97 ? -0.871 8.638 5.643 1.00 94.69 97 GLU A C 1
ATOM 775 O O . GLU A 1 97 ? 0.038 8.397 4.855 1.00 94.69 97 GLU A O 1
ATOM 780 N N . LYS A 1 98 ? -0.909 8.106 6.870 1.00 93.75 98 LYS A N 1
ATOM 781 C CA . LYS A 1 98 ? 0.150 7.220 7.369 1.00 93.75 98 LYS A CA 1
ATOM 782 C C . LYS A 1 98 ? 0.255 5.930 6.557 1.00 93.75 98 LYS A C 1
ATOM 784 O O . LYS A 1 98 ? 1.355 5.494 6.236 1.00 93.75 98 LYS A O 1
ATOM 789 N N . LEU A 1 99 ? -0.884 5.330 6.207 1.00 93.00 99 LEU A N 1
ATOM 790 C CA . LEU A 1 99 ? -0.912 4.136 5.363 1.00 93.00 99 LEU A CA 1
ATOM 791 C C . LEU A 1 99 ? -0.434 4.436 3.942 1.00 93.00 99 LEU A C 1
ATOM 793 O O . LEU A 1 99 ? 0.321 3.651 3.387 1.00 93.00 99 LEU A O 1
ATOM 797 N N . ALA A 1 100 ? -0.831 5.572 3.371 1.00 92.06 100 ALA A N 1
ATOM 798 C CA . ALA A 1 100 ? -0.389 6.002 2.052 1.00 92.06 100 ALA A CA 1
ATOM 799 C C . ALA A 1 100 ? 1.121 6.273 2.016 1.00 92.06 100 ALA A C 1
ATOM 801 O O . ALA A 1 100 ? 1.765 5.898 1.044 1.00 92.06 100 ALA A O 1
ATOM 802 N N . ALA A 1 101 ? 1.689 6.860 3.075 1.00 91.50 101 ALA A N 1
ATOM 803 C CA . ALA A 1 101 ? 3.132 7.055 3.201 1.00 91.50 101 ALA A CA 1
ATOM 804 C C . ALA A 1 101 ? 3.881 5.713 3.203 1.00 91.50 101 ALA A C 1
ATOM 806 O O . ALA A 1 101 ? 4.795 5.522 2.409 1.00 91.50 101 ALA A O 1
ATOM 807 N N . MET A 1 102 ? 3.421 4.747 4.004 1.00 90.50 102 MET A N 1
ATOM 808 C CA . MET A 1 102 ? 3.992 3.396 4.028 1.00 90.50 102 MET A CA 1
ATOM 809 C C . MET A 1 102 ? 3.845 2.679 2.670 1.00 90.50 102 MET A C 1
ATOM 811 O O . MET A 1 102 ? 4.781 2.049 2.190 1.00 90.50 102 MET A O 1
ATOM 815 N N . ILE A 1 103 ? 2.705 2.833 1.987 1.00 88.44 103 ILE A N 1
ATOM 816 C CA . ILE A 1 103 ? 2.507 2.294 0.630 1.00 88.44 103 ILE A CA 1
ATOM 817 C C . ILE A 1 103 ? 3.429 2.958 -0.393 1.00 88.44 103 ILE A C 1
ATOM 819 O O . ILE A 1 103 ? 3.937 2.271 -1.276 1.00 88.44 103 ILE A O 1
ATOM 823 N N . ALA A 1 104 ? 3.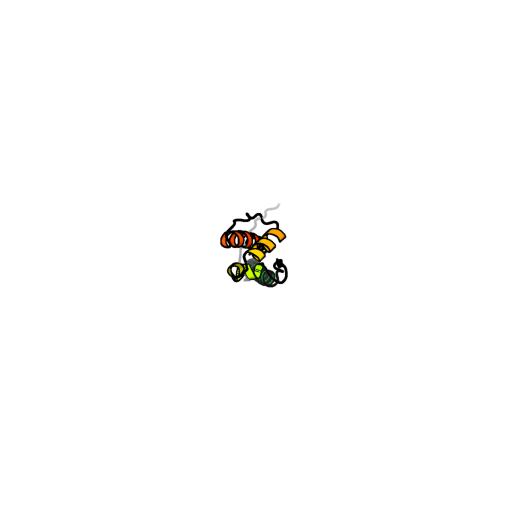692 4.258 -0.271 1.00 85.19 104 ALA A N 1
ATOM 824 C CA . ALA A 1 104 ? 4.659 4.936 -1.124 1.00 85.19 104 ALA A CA 1
ATOM 825 C C . ALA A 1 104 ? 6.078 4.385 -0.908 1.00 85.19 104 ALA A C 1
ATOM 827 O O . ALA A 1 104 ? 6.816 4.216 -1.873 1.00 85.19 104 ALA A O 1
ATOM 828 N N . GLU A 1 105 ? 6.449 4.018 0.320 1.00 81.31 105 GLU A N 1
ATOM 829 C CA . GLU A 1 105 ? 7.727 3.348 0.599 1.00 81.31 105 GLU A CA 1
ATOM 830 C C . GLU A 1 105 ? 7.822 1.943 -0.012 1.00 81.31 105 GLU A C 1
ATOM 832 O O . GLU A 1 105 ? 8.916 1.490 -0.324 1.00 81.31 105 GLU A O 1
ATOM 837 N N . CYS A 1 106 ? 6.705 1.260 -0.275 1.00 71.88 106 CYS A N 1
ATOM 838 C CA . CYS A 1 106 ? 6.721 -0.038 -0.956 1.00 71.88 106 CYS A CA 1
ATOM 839 C C . CYS A 1 106 ? 7.191 0.056 -2.422 1.00 71.88 106 CYS A C 1
ATOM 841 O O . CYS A 1 106 ? 7.550 -0.956 -3.024 1.00 71.88 106 CYS A O 1
ATOM 843 N N . SER A 1 107 ? 7.234 1.259 -3.004 1.00 59.00 107 SER A N 1
ATOM 844 C CA . SER A 1 107 ? 7.629 1.486 -4.399 1.00 59.00 107 SER A CA 1
ATOM 845 C C . SER A 1 107 ? 9.144 1.442 -4.663 1.00 59.00 107 SER A C 1
ATOM 847 O O . SER A 1 107 ? 9.616 2.004 -5.645 1.00 59.00 107 SER A O 1
ATOM 849 N N . PHE A 1 108 ? 9.934 0.703 -3.874 1.00 50.56 108 PHE A N 1
ATOM 850 C CA . PHE A 1 108 ? 11.311 0.352 -4.264 1.00 50.56 108 PHE A CA 1
ATOM 851 C C . PHE A 1 108 ? 11.348 -0.759 -5.334 1.00 50.56 108 PHE A C 1
ATOM 853 O O . PHE A 1 108 ? 12.029 -1.768 -5.191 1.00 50.56 108 PHE A O 1
ATOM 860 N N . GLY A 1 109 ? 10.620 -0.540 -6.426 1.00 51.09 109 GLY A N 1
ATOM 861 C CA . GLY A 1 109 ? 11.170 -0.597 -7.774 1.00 51.09 109 GLY A CA 1
ATOM 862 C C . GLY A 1 109 ? 11.155 0.848 -8.265 1.00 51.09 109 GLY A C 1
ATOM 863 O O . GLY A 1 109 ? 10.153 1.304 -8.809 1.00 51.09 109 GLY A O 1
ATOM 864 N N . LYS A 1 110 ? 12.198 1.609 -7.919 1.00 39.97 110 LYS A N 1
ATOM 865 C CA . LYS A 1 110 ? 12.378 2.958 -8.456 1.00 39.97 110 LYS A CA 1
ATOM 866 C C . LYS A 1 110 ? 12.630 2.810 -9.954 1.00 39.97 110 LYS A C 1
ATOM 868 O O . LYS A 1 110 ? 13.533 2.057 -10.309 1.00 39.97 110 LYS A O 1
ATOM 873 N N . SER A 1 111 ? 11.832 3.515 -10.753 1.00 40.75 111 SER A N 1
ATOM 874 C CA . SER A 1 111 ? 12.175 3.898 -12.127 1.00 40.75 111 SER A CA 1
ATOM 875 C C . SER A 1 111 ? 13.571 4.503 -12.229 1.00 40.75 111 SER A C 1
ATOM 877 O O . SER A 1 111 ? 14.049 5.063 -11.209 1.00 40.75 111 SER A O 1
#

pLDDT: mean 76.35, std 19.17, range [36.5, 95.25]

Foldseek 3Di:
DDDDDDDDDDDDDDDDPPPPDDPPVVVVVVVVVVVVVVLVVCVVVPPQPQDDDDHDRLLCCLVVVVLVVDDPVVLVVSCVVVVNDDDPPDDSVVSSVSSSVVSVVSPVVDD

Radius of gyration: 33.91 Å; Cα contacts (8 Å, |Δi|>4): 49; chains: 1; bounding box: 99×21×79 Å

Sequence (111 aa):
MSSNLCGCEKQGSASTPPQVAKNDMDDMVEEEKWLHQVDEVYDKLSVQHPMYYDSYNLCDLGQTQKLGSVKVEKLKSISSHFEISFNSRDRKHHLIEKLAAMIAECSFGKS